Protein AF-A0A9W7AK15-F1 (afdb_monomer_lite)

Foldseek 3Di:
DLCCCVPVVVQLLQSLVVLVVVLVVLVVVLVVVCVVPVVSSVVSVVVSVVSVVVSVVSVVVQVPDLVADPSHGGHNPPFGHDPDGPPPQDPPPDD

Sequence (95 aa):
MWNAINNVEGRLGFSSLAVLPVLGSAYNAASRYRSASPVAGNLLGGTCLWITVATALIWNTWWINKRGAKGVRDYLLPMRETGEGTRTKFVWEKR

Organism: NCBI:txid2557542

Radius of gyration: 17.32 Å; chains: 1; bounding box: 37×17×57 Å

InterPro domains:
  IPR038330 TspO/MBR-related superfamily [G3DSA:1.20.1260.100] (1-66)

Structure (mmCIF, N/CA/C/O backbone):
data_AF-A0A9W7AK15-F1
#
_entry.id   AF-A0A9W7AK15-F1
#
loop_
_atom_site.group_PDB
_atom_site.id
_atom_site.type_symbol
_atom_site.label_atom_id
_atom_site.label_alt_id
_atom_site.label_comp_id
_atom_site.label_asym_id
_atom_site.label_entity_id
_atom_site.label_seq_id
_atom_site.pdbx_PDB_ins_code
_atom_site.Cartn_x
_atom_site.Cartn_y
_atom_site.Cartn_z
_atom_site.occupancy
_atom_site.B_iso_or_equiv
_atom_site.auth_seq_id
_atom_site.auth_comp_id
_atom_site.auth_asym_id
_atom_site.auth_atom_id
_atom_site.pdbx_PDB_model_num
ATOM 1 N N . MET A 1 1 ? -7.862 -5.892 -8.711 1.00 59.78 1 MET A N 1
ATOM 2 C CA . MET A 1 1 ? -7.378 -5.077 -9.848 1.00 59.78 1 MET A CA 1
ATOM 3 C C . MET A 1 1 ? -5.882 -4.778 -9.740 1.00 59.78 1 MET A C 1
ATOM 5 O O . MET A 1 1 ? -5.161 -5.187 -10.636 1.00 59.78 1 MET A O 1
ATOM 9 N N . TRP A 1 2 ? -5.383 -4.201 -8.634 1.00 72.25 2 TRP A N 1
ATOM 10 C CA . TRP A 1 2 ? -3.943 -3.909 -8.455 1.00 72.25 2 TRP A CA 1
ATOM 11 C C . TRP A 1 2 ? -3.017 -5.135 -8.615 1.00 72.25 2 TRP A C 1
ATOM 13 O O . TRP A 1 2 ? -1.991 -5.046 -9.276 1.00 72.25 2 TRP A O 1
ATOM 23 N N . ASN A 1 3 ? -3.418 -6.305 -8.102 1.00 77.81 3 ASN A N 1
ATOM 24 C CA . ASN A 1 3 ? -2.611 -7.530 -8.189 1.00 77.81 3 ASN A CA 1
ATOM 25 C C . ASN A 1 3 ? -2.402 -8.023 -9.637 1.00 77.81 3 ASN A C 1
ATOM 27 O O . ASN A 1 3 ? -1.341 -8.542 -9.969 1.00 77.81 3 ASN A O 1
ATOM 31 N N . ALA A 1 4 ? -3.399 -7.835 -10.510 1.00 77.81 4 ALA A N 1
ATOM 32 C CA . ALA A 1 4 ? -3.292 -8.199 -11.923 1.00 77.81 4 ALA A CA 1
ATOM 33 C C . ALA A 1 4 ? -2.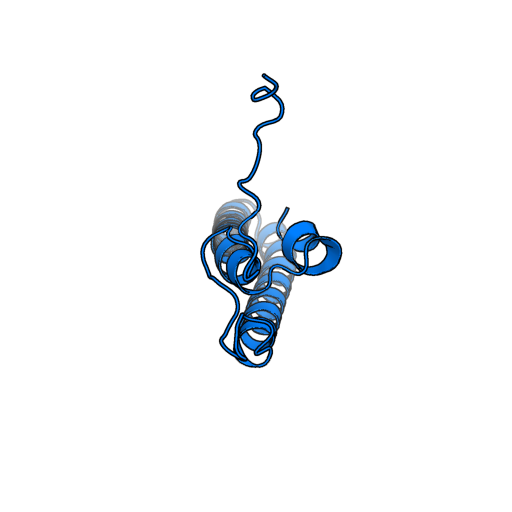336 -7.249 -12.663 1.00 77.81 4 ALA A C 1
ATOM 35 O O . ALA A 1 4 ? -1.460 -7.700 -13.391 1.00 77.81 4 ALA A O 1
ATOM 36 N N . ILE A 1 5 ? -2.433 -5.945 -12.398 1.00 74.31 5 ILE A N 1
ATOM 37 C CA . ILE A 1 5 ? -1.534 -4.936 -12.976 1.00 74.31 5 ILE A CA 1
ATOM 38 C C . ILE A 1 5 ? -0.077 -5.208 -12.561 1.00 74.31 5 ILE A C 1
ATOM 40 O O . ILE A 1 5 ? 0.828 -5.156 -13.394 1.00 74.31 5 ILE A O 1
ATOM 44 N N . ASN A 1 6 ? 0.145 -5.545 -11.285 1.00 77.81 6 ASN A N 1
ATOM 45 C CA . ASN A 1 6 ? 1.480 -5.816 -10.758 1.00 77.81 6 ASN A CA 1
ATOM 46 C C . ASN A 1 6 ? 2.075 -7.127 -11.294 1.00 77.81 6 ASN A C 1
ATOM 48 O O . ASN A 1 6 ? 3.196 -7.133 -11.795 1.00 77.81 6 ASN A O 1
ATOM 52 N N . ASN A 1 7 ? 1.332 -8.236 -11.188 1.00 77.69 7 ASN A N 1
ATOM 53 C CA . ASN A 1 7 ? 1.884 -9.576 -11.411 1.00 77.69 7 ASN A CA 1
ATOM 54 C C . ASN A 1 7 ? 1.625 -10.132 -12.819 1.00 77.69 7 ASN A C 1
ATOM 56 O O . ASN A 1 7 ? 2.418 -10.939 -13.290 1.00 77.69 7 ASN A O 1
ATOM 60 N N . VAL A 1 8 ? 0.535 -9.732 -13.485 1.00 77.44 8 VAL A N 1
ATOM 61 C CA . VAL A 1 8 ? 0.183 -10.215 -14.837 1.00 77.44 8 VAL A CA 1
ATOM 62 C C . VAL A 1 8 ? 0.679 -9.241 -15.898 1.00 77.44 8 VAL A C 1
ATOM 64 O O . VAL A 1 8 ? 1.340 -9.646 -16.849 1.00 77.44 8 VAL A O 1
ATOM 67 N N . GLU A 1 9 ? 0.385 -7.949 -15.737 1.00 69.25 9 GLU A N 1
ATOM 68 C CA . GLU A 1 9 ? 0.766 -6.932 -16.725 1.00 69.25 9 GLU A CA 1
ATOM 69 C C . GLU A 1 9 ? 2.203 -6.425 -16.532 1.00 69.25 9 GLU A C 1
ATOM 71 O O . GLU A 1 9 ? 2.785 -5.868 -17.462 1.00 69.25 9 GLU A O 1
ATOM 76 N N . GLY A 1 10 ? 2.785 -6.612 -15.341 1.00 72.25 10 GLY A N 1
ATOM 77 C CA . GLY A 1 10 ? 4.156 -6.200 -15.026 1.00 72.25 10 GLY A CA 1
ATOM 78 C C . GLY A 1 10 ? 4.372 -4.683 -15.038 1.00 72.25 10 GLY A C 1
ATOM 79 O O . GLY A 1 10 ? 5.504 -4.236 -15.209 1.00 72.25 10 GLY A O 1
ATOM 80 N N . ARG A 1 11 ? 3.299 -3.897 -14.884 1.00 75.38 11 ARG A N 1
ATOM 81 C CA . ARG A 1 11 ? 3.302 -2.427 -14.974 1.00 75.38 11 ARG A CA 1
ATOM 82 C C . ARG A 1 11 ? 3.505 -1.836 -13.592 1.00 75.38 11 ARG A C 1
ATOM 84 O O . ARG A 1 11 ? 2.558 -1.419 -12.923 1.00 75.38 11 ARG A O 1
ATOM 91 N N . LEU A 1 12 ? 4.750 -1.864 -13.144 1.00 78.50 12 LEU A N 1
ATOM 92 C CA . LEU A 1 12 ? 5.140 -1.524 -11.780 1.00 78.50 12 LEU A CA 1
ATOM 93 C C . LEU A 1 12 ? 4.848 -0.051 -11.458 1.00 78.50 12 LEU A C 1
ATOM 95 O O . LEU A 1 12 ? 4.425 0.253 -10.343 1.00 78.50 12 LEU A O 1
ATOM 99 N N . GLY A 1 13 ? 5.014 0.846 -12.437 1.00 79.06 13 GLY A N 1
ATOM 100 C CA . GLY A 1 13 ? 4.746 2.278 -12.261 1.00 79.06 13 GLY A CA 1
ATOM 101 C C . GLY A 1 13 ? 3.260 2.600 -12.119 1.00 79.06 13 GLY A C 1
ATOM 102 O O . GLY A 1 13 ? 2.860 3.288 -11.185 1.00 79.06 13 GLY A O 1
ATOM 103 N N . PHE A 1 14 ? 2.407 2.040 -12.975 1.00 81.00 14 PHE A N 1
ATOM 104 C CA . PHE A 1 14 ? 0.959 2.216 -12.834 1.00 81.00 14 PHE A CA 1
ATOM 105 C C . PHE A 1 14 ? 0.405 1.483 -11.599 1.00 81.00 14 PHE A C 1
ATOM 107 O O . PHE A 1 14 ? -0.493 1.988 -10.925 1.00 81.00 14 PHE A O 1
ATOM 114 N N . SER A 1 15 ? 0.966 0.319 -11.251 1.00 82.38 15 SER A N 1
ATOM 115 C CA . SER A 1 15 ? 0.555 -0.440 -10.065 1.00 82.38 15 SER A CA 1
ATOM 116 C C . SER A 1 15 ? 0.805 0.317 -8.757 1.00 82.38 15 SER A C 1
ATOM 118 O O . SER A 1 15 ? -0.002 0.203 -7.831 1.00 82.38 15 SER A O 1
ATOM 120 N N . SER A 1 16 ? 1.896 1.085 -8.661 1.00 83.88 16 SER A N 1
ATOM 121 C CA . SER A 1 16 ? 2.219 1.860 -7.457 1.00 83.88 16 SER A CA 1
ATOM 122 C C . SER A 1 16 ? 1.212 2.989 -7.209 1.00 83.88 16 SER A C 1
ATOM 124 O O . SER A 1 16 ? 0.835 3.231 -6.066 1.00 83.88 16 SER A O 1
ATOM 126 N N . LEU A 1 17 ? 0.671 3.608 -8.264 1.00 85.62 17 LEU A N 1
ATOM 127 C CA . LEU A 1 17 ? -0.443 4.551 -8.135 1.00 85.62 17 LEU A CA 1
ATOM 128 C C . LEU A 1 17 ? -1.783 3.854 -7.894 1.00 85.62 17 LEU A C 1
ATOM 130 O O . LEU A 1 17 ? -2.575 4.312 -7.072 1.00 85.62 17 LEU A O 1
ATOM 134 N N . ALA A 1 18 ? -2.040 2.735 -8.574 1.00 84.69 18 ALA A N 1
ATOM 135 C CA . ALA A 1 18 ? -3.311 2.021 -8.478 1.00 84.69 18 ALA A CA 1
ATOM 136 C C . ALA A 1 18 ? -3.576 1.418 -7.084 1.00 84.69 18 ALA A C 1
ATOM 138 O O . ALA A 1 18 ? -4.735 1.198 -6.729 1.00 84.69 18 ALA A O 1
ATOM 139 N N . VAL A 1 19 ? -2.537 1.158 -6.277 1.00 88.44 19 VAL A N 1
ATOM 140 C CA . VAL A 1 19 ? -2.691 0.633 -4.907 1.00 88.44 19 VAL A CA 1
ATOM 141 C C . VAL A 1 19 ? -3.063 1.715 -3.876 1.00 88.44 19 VAL A C 1
ATOM 143 O O . VAL A 1 19 ? -3.698 1.399 -2.872 1.00 88.44 19 VAL A O 1
ATOM 146 N N . LEU A 1 20 ? -2.774 2.998 -4.128 1.00 88.62 20 LEU A N 1
ATOM 147 C CA . LEU A 1 20 ? -3.100 4.104 -3.210 1.00 88.62 20 LEU A CA 1
ATOM 148 C C . LEU A 1 20 ? -4.601 4.234 -2.878 1.00 88.62 20 LEU A C 1
ATOM 150 O O . LEU A 1 20 ? -4.936 4.300 -1.691 1.00 88.62 20 LEU A O 1
ATOM 154 N N . PRO A 1 21 ? -5.537 4.229 -3.852 1.00 89.62 21 PRO A N 1
ATOM 155 C CA . PRO A 1 21 ? -6.964 4.255 -3.534 1.00 89.62 21 PRO A CA 1
ATOM 156 C C . PRO A 1 21 ? -7.423 2.989 -2.796 1.00 89.62 21 PRO A C 1
ATOM 158 O O . PRO A 1 21 ? -8.344 3.060 -1.983 1.00 89.62 21 PRO A O 1
ATOM 161 N N . VAL A 1 22 ? -6.762 1.844 -3.010 1.00 89.94 22 VAL A N 1
ATOM 162 C CA . VAL A 1 22 ? -7.046 0.604 -2.267 1.00 89.94 22 VAL A CA 1
ATOM 163 C C . VAL A 1 22 ? -6.663 0.774 -0.798 1.00 89.94 22 VAL A C 1
ATOM 165 O O . VAL A 1 22 ? -7.488 0.501 0.074 1.00 89.94 22 VAL A O 1
ATOM 168 N N . LEU A 1 23 ? -5.468 1.299 -0.518 1.00 91.19 23 LEU A N 1
ATOM 169 C CA . LEU A 1 23 ? -5.021 1.607 0.841 1.00 91.19 23 LEU A CA 1
ATOM 170 C C . LEU A 1 23 ? -5.971 2.597 1.534 1.00 91.19 23 LEU A C 1
ATOM 172 O O . LEU A 1 23 ? -6.427 2.338 2.647 1.00 91.19 23 LEU A O 1
ATOM 176 N N . GLY A 1 24 ? -6.339 3.688 0.855 1.00 90.69 24 GLY A N 1
ATOM 177 C CA . GLY A 1 24 ? -7.297 4.665 1.381 1.00 90.69 24 GLY A CA 1
ATOM 178 C C . GLY A 1 24 ? -8.667 4.051 1.687 1.00 90.69 24 GLY A C 1
ATOM 179 O O . GLY A 1 24 ? -9.243 4.305 2.746 1.00 90.69 24 GLY A O 1
ATOM 180 N N . SER A 1 25 ? -9.171 3.184 0.802 1.00 90.88 25 SER A N 1
ATOM 181 C CA . SER A 1 25 ? -10.435 2.473 1.023 1.00 90.88 25 SER A CA 1
ATOM 182 C C . SER A 1 25 ? -10.375 1.526 2.225 1.00 90.88 25 SER A C 1
ATOM 184 O O . SER A 1 25 ? -11.343 1.450 2.980 1.00 90.88 25 SER A O 1
ATOM 186 N N . ALA A 1 26 ? -9.231 0.874 2.457 1.00 89.19 26 ALA A N 1
ATOM 187 C CA . ALA A 1 26 ? -9.025 -0.010 3.598 1.00 89.19 26 ALA A CA 1
ATOM 188 C C . ALA A 1 26 ? -9.026 0.769 4.919 1.00 89.19 26 ALA A C 1
ATOM 190 O O . ALA A 1 26 ? -9.736 0.385 5.847 1.00 89.19 26 ALA A O 1
ATOM 191 N N . TYR A 1 27 ? -8.325 1.907 4.986 1.00 90.19 27 TYR A N 1
ATOM 192 C CA . TYR A 1 27 ? -8.356 2.781 6.163 1.00 90.19 27 TYR A CA 1
ATOM 193 C C . TYR A 1 27 ? -9.761 3.318 6.454 1.00 90.19 27 TYR A C 1
ATOM 195 O O . TYR A 1 27 ? -10.199 3.297 7.604 1.00 90.19 27 TYR A O 1
ATOM 203 N N . ASN A 1 28 ? -10.491 3.751 5.422 1.00 91.50 28 ASN A N 1
ATOM 204 C CA . ASN A 1 28 ? -11.872 4.213 5.569 1.00 91.50 28 ASN A CA 1
ATOM 205 C C . ASN A 1 28 ? -12.823 3.080 5.998 1.00 91.50 28 ASN A C 1
ATOM 20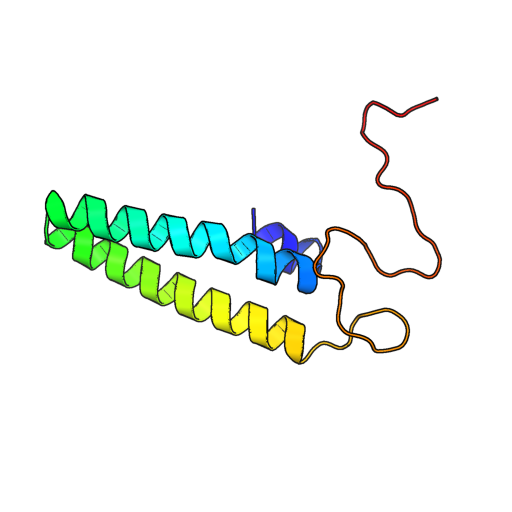7 O O . ASN A 1 28 ? -13.731 3.301 6.795 1.00 91.50 28 ASN A O 1
ATOM 211 N N . ALA A 1 29 ? -12.624 1.855 5.507 1.00 88.62 29 ALA A N 1
ATOM 212 C CA . ALA A 1 29 ? -13.382 0.703 5.980 1.00 88.62 29 ALA A CA 1
ATOM 213 C C . ALA A 1 29 ? -13.064 0.422 7.455 1.00 88.62 29 ALA A C 1
ATOM 215 O O . ALA A 1 29 ? -13.972 0.381 8.282 1.00 88.62 29 ALA A O 1
ATOM 216 N N . ALA A 1 30 ? -11.786 0.308 7.817 1.00 88.31 30 ALA A N 1
ATOM 217 C CA . ALA A 1 30 ? -11.376 0.034 9.189 1.00 88.31 30 ALA A CA 1
ATOM 218 C C . ALA A 1 30 ? -11.917 1.077 10.183 1.00 88.31 30 ALA A C 1
ATOM 220 O O . ALA A 1 30 ? -12.389 0.695 11.253 1.00 88.31 30 ALA A O 1
ATOM 221 N N . SER A 1 31 ? -11.924 2.369 9.831 1.00 87.81 31 SER A N 1
ATOM 222 C CA . SER A 1 31 ? -12.471 3.422 10.699 1.00 87.81 31 SER A CA 1
ATOM 223 C C . SER A 1 31 ? -13.987 3.300 10.890 1.00 87.81 31 SER A C 1
ATOM 225 O O . SER A 1 31 ? -14.458 3.323 12.028 1.00 87.81 31 SER A O 1
ATOM 227 N N . ARG A 1 32 ? -14.749 3.088 9.808 1.00 90.50 32 ARG A N 1
ATOM 228 C CA . ARG A 1 32 ? -16.216 2.928 9.857 1.00 90.50 32 ARG A CA 1
ATOM 229 C C . ARG A 1 32 ? -16.655 1.660 10.583 1.00 90.50 32 ARG A C 1
ATOM 231 O O . ARG A 1 32 ? -17.635 1.667 11.321 1.00 90.50 32 ARG A O 1
ATOM 238 N N . TYR A 1 33 ? -15.940 0.557 10.396 1.00 89.94 33 TYR A N 1
ATOM 239 C CA . TYR A 1 33 ? -16.266 -0.686 11.092 1.00 89.94 33 TYR A CA 1
ATOM 240 C C . TYR A 1 33 ? -15.862 -0.636 12.563 1.00 89.94 33 TYR A C 1
ATOM 242 O O . TYR A 1 33 ? -16.570 -1.197 13.394 1.00 89.94 33 TYR A O 1
ATOM 250 N N . ARG A 1 34 ? -14.793 0.090 12.916 1.00 88.19 34 ARG A N 1
ATOM 251 C CA . ARG A 1 34 ? -14.405 0.293 14.318 1.00 88.19 34 ARG A CA 1
ATOM 252 C C . ARG A 1 34 ? -15.449 1.083 15.105 1.00 88.19 34 ARG A C 1
ATOM 254 O O . ARG A 1 34 ? -15.625 0.794 16.284 1.00 88.19 34 ARG A O 1
ATOM 261 N N . SER A 1 35 ? -16.161 2.021 14.473 1.00 86.81 35 SER A N 1
ATOM 262 C CA . SER A 1 35 ? -17.271 2.732 15.124 1.00 86.81 35 SER A CA 1
ATOM 263 C C . SER A 1 35 ? -18.518 1.864 15.328 1.00 86.81 35 SER A C 1
ATOM 265 O O . SER A 1 35 ? -19.315 2.167 16.207 1.00 86.81 35 SER A O 1
ATOM 267 N N . ALA A 1 36 ? -18.691 0.791 14.549 1.00 89.19 36 ALA A N 1
ATOM 268 C CA . ALA A 1 36 ? -19.807 -0.145 14.704 1.00 89.19 36 ALA A CA 1
ATOM 269 C C . ALA A 1 36 ? -19.484 -1.302 15.668 1.00 89.19 36 ALA A C 1
ATOM 271 O O . ALA A 1 36 ? -20.310 -1.674 16.496 1.00 89.19 36 ALA A O 1
ATOM 272 N N . SER A 1 37 ? -18.286 -1.886 15.565 1.00 89.50 37 SER A N 1
ATOM 273 C CA . SER A 1 37 ? -17.820 -2.973 16.428 1.00 89.50 37 SER A CA 1
ATOM 274 C C . SER A 1 37 ? -16.292 -2.941 16.583 1.00 89.50 37 SER A C 1
ATOM 276 O O . SER A 1 37 ? -15.566 -3.054 15.587 1.00 89.50 37 SER A O 1
ATOM 278 N N . PRO A 1 38 ? -15.762 -2.871 17.820 1.00 86.19 38 PRO A N 1
ATOM 279 C CA . PRO A 1 38 ? -14.319 -2.882 18.069 1.00 86.19 38 PRO A CA 1
ATOM 280 C C . PRO A 1 38 ? -13.619 -4.140 17.537 1.00 86.19 38 PRO A C 1
ATOM 282 O O . PRO A 1 38 ? -12.491 -4.063 17.050 1.00 86.19 38 PRO A O 1
ATOM 285 N N . VAL A 1 39 ? -14.298 -5.292 17.586 1.00 89.31 39 VAL A N 1
ATOM 286 C CA . VAL A 1 39 ? -13.769 -6.574 17.091 1.00 89.31 39 VAL A CA 1
ATOM 287 C C . VAL A 1 39 ? -13.605 -6.535 15.572 1.00 89.31 39 VAL A C 1
ATOM 289 O O . VAL A 1 39 ? -12.540 -6.880 15.062 1.00 89.31 39 VAL A O 1
ATOM 292 N N . ALA A 1 40 ? -14.616 -6.039 14.851 1.00 83.25 40 ALA A N 1
ATOM 293 C CA . ALA A 1 40 ? -14.554 -5.881 13.398 1.00 83.25 40 ALA A CA 1
ATOM 294 C C . ALA A 1 40 ? -13.458 -4.885 12.982 1.00 83.25 40 ALA A C 1
ATOM 296 O O . ALA A 1 40 ? -12.706 -5.138 12.041 1.00 83.25 40 ALA A O 1
ATOM 297 N N . GLY A 1 41 ? -13.320 -3.784 13.728 1.00 81.75 41 GLY A N 1
ATOM 298 C CA . GLY A 1 41 ? -12.253 -2.806 13.525 1.00 81.75 41 GLY A CA 1
ATOM 299 C C . GLY A 1 41 ? -10.848 -3.387 13.715 1.00 81.75 41 GLY A C 1
ATOM 300 O O . GLY A 1 41 ? -9.949 -3.068 12.941 1.00 81.75 41 GLY A O 1
ATOM 301 N N . ASN A 1 42 ? -10.642 -4.259 14.706 1.00 85.50 42 ASN A N 1
ATOM 302 C CA . ASN A 1 42 ? -9.348 -4.913 14.927 1.00 85.50 42 ASN A CA 1
ATOM 303 C C . ASN A 1 42 ? -9.025 -5.948 13.839 1.00 85.50 42 ASN A C 1
ATOM 305 O O . ASN A 1 42 ? -7.881 -6.011 13.389 1.00 85.50 42 ASN A O 1
ATOM 309 N N . LEU A 1 43 ? -10.024 -6.700 13.365 1.00 89.62 43 LEU A N 1
ATOM 310 C CA . LEU A 1 43 ? -9.848 -7.647 12.259 1.00 89.62 43 LEU A CA 1
ATOM 311 C C . LEU A 1 43 ? -9.402 -6.927 10.977 1.00 89.62 43 LEU A C 1
ATOM 313 O O . LEU A 1 43 ? -8.410 -7.302 10.352 1.00 89.62 43 LEU A O 1
ATOM 317 N N . LEU A 1 44 ? -10.098 -5.841 10.630 1.00 88.06 44 LEU A N 1
ATOM 318 C CA . LEU A 1 44 ? -9.763 -5.007 9.474 1.00 88.06 44 LEU A CA 1
ATOM 319 C C . LEU A 1 44 ? -8.452 -4.240 9.667 1.00 88.06 44 LEU A C 1
ATOM 321 O O . LEU A 1 44 ? -7.760 -3.966 8.691 1.00 88.06 44 LEU A O 1
ATOM 325 N N . GLY A 1 45 ? -8.069 -3.938 10.910 1.00 85.94 45 GLY A N 1
ATOM 326 C CA . GLY A 1 45 ? -6.765 -3.363 11.236 1.00 85.94 45 GLY A CA 1
ATOM 327 C C . GLY A 1 45 ? -5.601 -4.248 10.780 1.00 85.94 45 GLY A C 1
ATOM 328 O O . GLY A 1 45 ? -4.642 -3.742 10.197 1.00 85.94 45 GLY A O 1
ATOM 329 N N . GLY A 1 46 ? -5.715 -5.569 10.955 1.00 89.44 46 GLY A N 1
ATOM 330 C CA . GLY A 1 46 ? -4.745 -6.528 10.417 1.00 89.44 46 GLY A CA 1
ATOM 331 C C . GLY A 1 46 ? -4.666 -6.484 8.887 1.00 89.44 46 GLY A C 1
ATOM 332 O O . GLY A 1 46 ? -3.574 -6.455 8.316 1.00 89.44 46 GLY A O 1
ATOM 333 N N . THR A 1 47 ? -5.815 -6.386 8.211 1.00 87.38 47 THR A N 1
ATOM 334 C CA . THR A 1 47 ? -5.873 -6.224 6.749 1.00 87.38 47 THR A CA 1
ATOM 335 C C . THR A 1 47 ? -5.247 -4.905 6.292 1.00 87.38 47 THR A C 1
ATOM 337 O O . THR A 1 47 ? -4.513 -4.893 5.307 1.00 87.38 47 THR A O 1
ATOM 340 N N . CYS A 1 48 ? -5.473 -3.804 7.013 1.00 88.62 48 CYS A N 1
ATOM 341 C CA . CYS A 1 48 ? -4.830 -2.522 6.724 1.00 88.62 48 CYS A CA 1
ATOM 342 C C . CYS A 1 48 ? -3.310 -2.622 6.812 1.00 88.62 48 CYS A C 1
ATOM 344 O O . CYS A 1 48 ? -2.628 -2.173 5.897 1.00 88.62 48 CYS A O 1
ATOM 346 N N . LEU A 1 49 ? -2.779 -3.250 7.864 1.00 9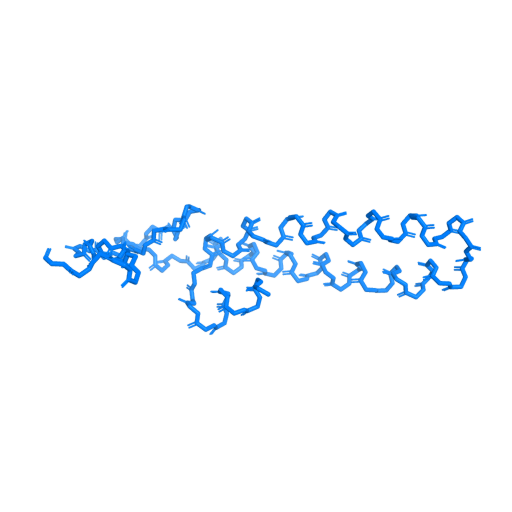1.62 49 LEU A N 1
ATOM 347 C CA . LEU A 1 49 ? -1.336 -3.438 8.015 1.00 91.62 49 LEU A CA 1
ATOM 348 C C . LEU A 1 49 ? -0.753 -4.216 6.831 1.00 91.62 49 LEU A C 1
ATOM 350 O O . LEU A 1 49 ? 0.265 -3.814 6.268 1.00 91.62 49 LEU A O 1
ATOM 354 N N . TRP A 1 50 ? -1.434 -5.277 6.399 1.00 92.38 50 TRP A N 1
ATOM 355 C CA . TRP A 1 50 ? -1.033 -6.035 5.217 1.00 92.38 50 TRP A CA 1
ATOM 356 C C . TRP A 1 50 ? -1.022 -5.177 3.940 1.00 92.38 50 TRP A C 1
ATOM 358 O O . TRP A 1 50 ? -0.046 -5.214 3.191 1.00 92.38 50 TRP A O 1
ATOM 368 N N . ILE A 1 51 ? -2.053 -4.355 3.708 1.00 90.75 51 ILE A N 1
ATOM 369 C CA . ILE A 1 51 ? -2.114 -3.473 2.529 1.00 90.75 51 ILE A CA 1
ATOM 370 C C . ILE A 1 51 ? -1.031 -2.384 2.596 1.00 90.75 51 ILE A C 1
ATOM 372 O O . ILE A 1 51 ? -0.449 -2.042 1.564 1.00 90.75 51 ILE A O 1
ATOM 376 N N . THR A 1 52 ? -0.690 -1.879 3.783 1.00 91.81 52 THR A N 1
ATOM 377 C CA . THR A 1 52 ? 0.426 -0.938 3.970 1.00 91.81 52 THR A CA 1
ATOM 378 C C . THR A 1 52 ? 1.757 -1.575 3.575 1.00 91.81 52 THR A C 1
ATOM 380 O O . THR A 1 52 ? 2.516 -0.987 2.802 1.00 91.81 52 THR A O 1
ATOM 383 N N . VAL A 1 53 ? 2.023 -2.803 4.033 1.00 93.50 53 VAL A N 1
ATOM 384 C CA . VAL A 1 53 ? 3.238 -3.549 3.662 1.00 93.50 53 VAL A CA 1
ATOM 385 C C . VAL A 1 53 ? 3.270 -3.831 2.158 1.00 93.50 53 VAL A C 1
ATOM 387 O O . VAL A 1 53 ? 4.296 -3.611 1.515 1.00 93.50 53 VAL A O 1
ATOM 390 N N . ALA A 1 54 ? 2.147 -4.250 1.570 1.00 90.19 54 ALA A N 1
ATOM 391 C CA . ALA A 1 54 ? 2.043 -4.471 0.129 1.00 90.19 54 ALA A CA 1
ATOM 392 C C . ALA A 1 54 ? 2.323 -3.186 -0.669 1.00 90.19 54 ALA A C 1
ATOM 394 O O . ALA A 1 54 ? 3.069 -3.216 -1.645 1.00 90.19 54 ALA A O 1
ATOM 395 N N . THR A 1 55 ? 1.790 -2.045 -0.221 1.00 89.81 55 THR A N 1
ATOM 396 C CA . THR A 1 55 ? 2.033 -0.734 -0.844 1.00 89.81 55 THR A CA 1
ATOM 397 C C . THR A 1 55 ? 3.520 -0.385 -0.821 1.00 89.81 55 THR A C 1
ATOM 399 O O . THR A 1 55 ? 4.077 -0.012 -1.853 1.00 89.81 55 THR A O 1
ATOM 402 N N . ALA A 1 56 ? 4.187 -0.577 0.321 1.00 91.75 56 ALA A N 1
ATOM 403 C CA . ALA A 1 56 ? 5.624 -0.346 0.448 1.00 91.75 56 ALA A CA 1
ATOM 404 C C . ALA A 1 56 ? 6.443 -1.264 -0.475 1.00 91.75 56 ALA A C 1
ATOM 406 O O . ALA A 1 56 ? 7.381 -0.805 -1.129 1.00 91.75 56 ALA A O 1
ATOM 407 N N . LEU A 1 57 ? 6.070 -2.544 -0.578 1.00 90.25 57 LEU A N 1
ATOM 408 C CA . LEU A 1 57 ? 6.747 -3.504 -1.448 1.00 90.25 57 LEU A CA 1
ATOM 409 C C . LEU A 1 57 ? 6.625 -3.114 -2.925 1.00 90.25 57 LEU A C 1
ATOM 411 O O . LEU A 1 57 ? 7.626 -3.126 -3.637 1.00 90.25 57 LEU A O 1
ATOM 415 N N . ILE A 1 58 ? 5.431 -2.732 -3.386 1.00 87.25 58 ILE A N 1
ATOM 416 C CA . ILE A 1 58 ? 5.203 -2.293 -4.774 1.00 87.25 58 ILE A CA 1
ATOM 417 C C . ILE A 1 58 ? 6.008 -1.027 -5.064 1.00 87.25 58 ILE A C 1
ATOM 419 O O . ILE A 1 58 ? 6.658 -0.936 -6.105 1.00 87.25 58 ILE A O 1
ATOM 423 N N . TRP A 1 59 ? 6.022 -0.072 -4.132 1.00 87.44 59 TRP A N 1
ATOM 424 C CA . TRP A 1 59 ? 6.756 1.180 -4.299 1.00 87.44 59 TRP A CA 1
ATOM 425 C C . TRP A 1 59 ? 8.267 0.955 -4.384 1.00 87.44 59 TRP A C 1
ATOM 427 O O . TRP A 1 59 ? 8.923 1.489 -5.277 1.00 87.44 59 TRP A O 1
ATOM 437 N N . ASN A 1 60 ? 8.817 0.100 -3.515 1.00 87.25 60 ASN A N 1
ATOM 438 C CA . ASN A 1 60 ? 10.220 -0.308 -3.585 1.00 87.25 60 ASN A CA 1
ATOM 439 C C . ASN A 1 60 ? 10.525 -1.085 -4.866 1.00 87.25 60 ASN A C 1
ATOM 441 O O . ASN A 1 60 ? 11.543 -0.840 -5.510 1.00 87.25 60 ASN A O 1
ATOM 445 N N . THR A 1 61 ? 9.631 -1.987 -5.271 1.00 84.31 61 THR A N 1
ATOM 446 C CA . THR A 1 61 ? 9.779 -2.765 -6.505 1.00 84.31 61 THR A CA 1
ATOM 447 C C . THR A 1 61 ? 9.836 -1.837 -7.714 1.00 84.31 61 THR A C 1
ATOM 449 O O . THR A 1 61 ? 10.714 -2.002 -8.554 1.00 84.31 61 THR A O 1
ATOM 452 N N . TRP A 1 62 ? 8.975 -0.822 -7.787 1.00 82.38 62 TRP A N 1
ATOM 4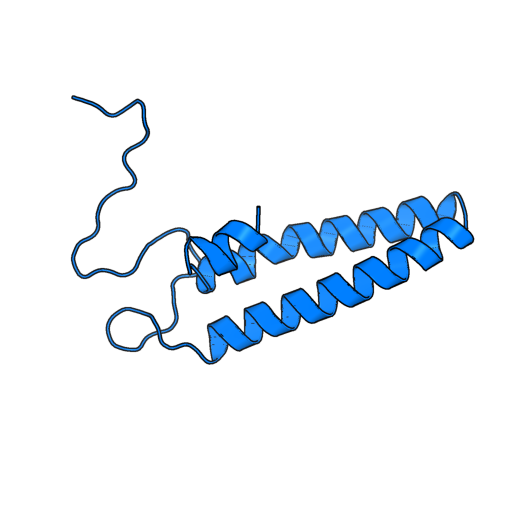53 C CA . TRP A 1 62 ? 9.026 0.200 -8.832 1.00 82.38 62 TRP A CA 1
ATOM 454 C C . TRP A 1 62 ? 10.292 1.067 -8.752 1.00 82.38 62 TRP A C 1
ATOM 456 O O . TRP A 1 62 ? 10.909 1.365 -9.772 1.00 82.38 62 TRP A O 1
ATOM 466 N N . TRP A 1 63 ? 10.720 1.446 -7.546 1.00 81.31 63 TRP A N 1
ATOM 467 C CA . TRP A 1 63 ? 11.892 2.299 -7.349 1.00 81.31 63 TRP A CA 1
ATOM 468 C C . TRP A 1 63 ? 13.204 1.632 -7.777 1.00 81.31 63 TRP A C 1
ATOM 470 O O . TRP A 1 63 ? 14.063 2.292 -8.376 1.00 81.31 63 TRP A O 1
ATOM 480 N N . ILE A 1 64 ? 13.347 0.341 -7.456 1.00 82.06 64 ILE A N 1
ATOM 481 C CA . ILE A 1 64 ? 14.528 -0.484 -7.735 1.00 82.06 64 ILE A CA 1
ATOM 482 C C . ILE A 1 64 ? 14.533 -0.947 -9.197 1.00 82.06 64 ILE A C 1
ATOM 484 O O . ILE A 1 64 ? 15.586 -0.951 -9.838 1.00 82.06 64 ILE A O 1
ATOM 488 N N . ASN A 1 65 ? 13.374 -1.320 -9.751 1.00 71.81 65 ASN A N 1
ATOM 489 C CA . ASN A 1 65 ? 13.303 -1.809 -11.123 1.00 71.81 65 ASN A CA 1
ATOM 490 C C . ASN A 1 65 ? 13.361 -0.661 -12.137 1.00 71.81 65 ASN A C 1
ATOM 492 O O . ASN A 1 65 ? 12.374 0.011 -12.426 1.00 71.81 65 ASN A O 1
ATOM 496 N N . LYS A 1 66 ? 14.518 -0.525 -12.786 1.00 65.94 66 LYS A N 1
ATOM 497 C CA . LYS A 1 66 ? 14.731 0.300 -13.985 1.00 65.94 66 LYS A CA 1
ATOM 498 C C . LYS A 1 66 ? 14.282 -0.425 -15.261 1.00 65.94 66 LYS A C 1
ATOM 500 O O . LYS A 1 66 ? 15.029 -0.512 -16.231 1.00 65.94 66 LYS A O 1
ATOM 505 N N . ARG A 1 67 ? 13.088 -1.025 -15.236 1.00 61.62 67 ARG A N 1
ATOM 506 C CA . ARG A 1 67 ? 12.537 -1.788 -16.375 1.00 61.62 67 ARG A CA 1
ATOM 507 C C . ARG A 1 67 ? 12.033 -0.911 -17.518 1.00 61.62 67 ARG A C 1
ATOM 509 O O . ARG A 1 67 ? 11.514 -1.442 -18.496 1.00 61.62 67 ARG A O 1
ATOM 516 N N . GLY A 1 68 ? 12.192 0.398 -17.393 1.00 59.16 68 GLY A N 1
ATOM 517 C CA . GLY A 1 68 ? 11.755 1.321 -18.401 1.00 59.16 68 GLY A CA 1
ATOM 518 C C . GLY A 1 68 ? 12.676 1.482 -19.598 1.00 59.16 68 GLY A C 1
ATOM 519 O O . GLY A 1 68 ? 13.796 0.964 -19.645 1.00 59.16 68 GLY A O 1
ATOM 520 N N . ALA A 1 69 ? 12.203 2.223 -20.594 1.00 52.22 69 ALA A N 1
ATOM 521 C CA . ALA A 1 69 ? 12.916 2.538 -21.811 1.00 52.22 69 ALA A CA 1
ATOM 522 C C . ALA A 1 69 ? 14.223 3.225 -21.429 1.00 52.22 69 ALA A C 1
ATOM 524 O O . ALA A 1 69 ? 14.256 4.190 -20.667 1.00 52.22 69 ALA A O 1
ATOM 525 N N . LYS A 1 70 ? 15.326 2.702 -21.969 1.00 55.62 70 LYS A N 1
ATOM 526 C CA . LYS A 1 70 ? 16.680 3.215 -21.722 1.00 55.62 70 LYS A CA 1
ATOM 527 C C . LYS A 1 70 ? 17.116 3.148 -20.245 1.00 55.62 70 LYS A C 1
ATOM 529 O O . LYS A 1 70 ? 17.917 3.971 -19.812 1.00 55.62 70 LYS A O 1
ATOM 534 N N . GLY A 1 71 ? 16.617 2.179 -19.467 1.00 60.31 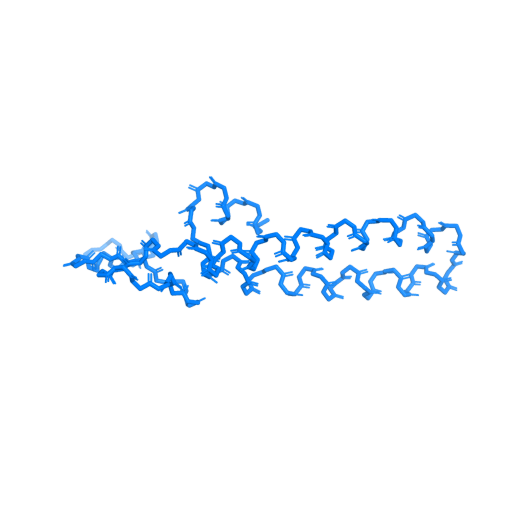71 GLY A N 1
ATOM 535 C CA . GLY A 1 71 ? 17.013 2.005 -18.061 1.00 60.31 71 GLY A CA 1
ATOM 536 C C . GLY A 1 71 ? 16.436 3.074 -17.126 1.00 60.31 71 GLY A C 1
ATOM 537 O O . GLY A 1 71 ? 17.003 3.352 -16.066 1.00 60.31 71 GLY A O 1
ATOM 538 N N . VAL A 1 72 ? 15.328 3.695 -17.529 1.00 64.69 72 VAL A N 1
ATOM 539 C CA . VAL A 1 72 ? 14.555 4.645 -16.722 1.00 64.69 72 VAL A CA 1
ATOM 540 C C . VAL A 1 72 ? 13.506 3.875 -15.900 1.00 64.69 72 VAL A C 1
ATOM 542 O O . VAL A 1 72 ? 13.299 2.676 -16.090 1.00 64.69 72 VAL A O 1
ATOM 545 N N . ARG A 1 73 ? 12.902 4.514 -14.895 1.00 66.25 73 ARG A N 1
ATOM 546 C CA . ARG A 1 73 ? 11.793 3.918 -14.133 1.00 66.25 73 ARG A CA 1
ATOM 547 C C . ARG A 1 73 ? 10.536 3.839 -14.994 1.00 66.25 73 ARG A C 1
ATOM 5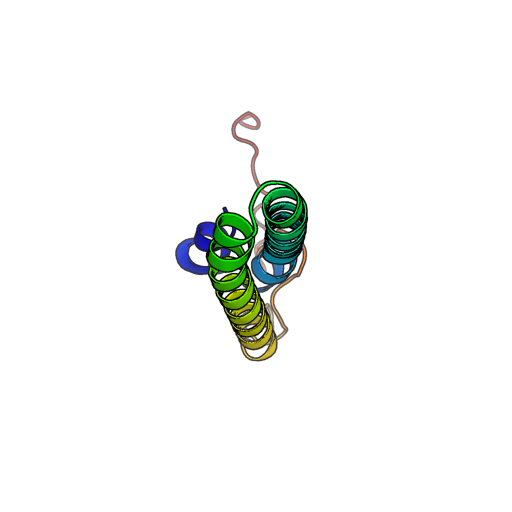49 O O . ARG A 1 73 ? 10.263 4.768 -15.745 1.00 66.25 73 ARG A O 1
ATOM 556 N N . ASP A 1 74 ? 9.776 2.767 -14.799 1.00 70.12 74 ASP A N 1
ATOM 557 C CA . ASP A 1 74 ? 8.510 2.512 -15.492 1.00 70.12 74 ASP A CA 1
ATOM 558 C C . ASP A 1 74 ? 7.507 3.662 -15.281 1.00 70.12 74 ASP A C 1
ATOM 560 O O . ASP A 1 74 ? 7.481 4.288 -14.211 1.00 70.12 74 ASP A O 1
ATOM 564 N N . TYR A 1 75 ? 6.685 3.956 -16.289 1.00 70.56 75 TYR A N 1
ATOM 565 C CA . TYR A 1 75 ? 5.791 5.113 -16.259 1.00 70.56 75 TYR A CA 1
ATOM 566 C C . TYR A 1 75 ? 4.678 4.965 -15.217 1.00 70.56 75 TYR A C 1
ATOM 568 O O . TYR A 1 75 ? 4.072 3.910 -15.041 1.00 70.56 75 TYR A O 1
ATOM 576 N N . LEU A 1 76 ? 4.373 6.080 -14.551 1.00 74.56 76 LEU A N 1
ATOM 577 C CA . LEU A 1 76 ? 3.263 6.189 -13.601 1.00 74.56 76 LEU A CA 1
ATOM 578 C C . LEU A 1 76 ? 1.896 6.121 -14.293 1.00 74.56 76 LEU A C 1
ATOM 580 O O . LEU A 1 76 ? 0.930 5.590 -13.751 1.00 74.56 76 LEU A O 1
ATOM 584 N N . LEU A 1 77 ? 1.806 6.677 -15.499 1.00 73.69 77 LEU A N 1
ATOM 585 C CA . LEU A 1 77 ? 0.605 6.595 -16.319 1.00 73.69 77 LEU A CA 1
ATOM 586 C C . LEU A 1 77 ? 0.480 5.195 -16.922 1.00 73.69 77 LEU A C 1
ATOM 588 O O . LEU A 1 77 ? 1.496 4.522 -17.103 1.00 73.69 77 LEU A O 1
ATOM 592 N N . PRO A 1 78 ? -0.735 4.760 -17.301 1.00 66.75 78 PRO A N 1
ATOM 593 C CA . PRO A 1 78 ? -0.938 3.497 -17.985 1.00 66.75 78 PRO A CA 1
ATOM 594 C C . PRO A 1 78 ? -0.429 3.569 -19.438 1.00 66.75 78 PRO A C 1
ATOM 596 O O . PRO A 1 78 ? -1.165 3.298 -20.385 1.00 66.75 78 PRO A O 1
ATOM 599 N N . MET A 1 79 ? 0.875 3.761 -19.610 1.00 64.50 79 MET A N 1
ATOM 600 C CA . MET A 1 79 ? 1.627 3.582 -20.847 1.00 64.50 79 MET A CA 1
ATOM 601 C C . MET A 1 79 ? 2.541 2.361 -20.697 1.00 64.50 79 MET A C 1
ATOM 603 O O . MET A 1 79 ? 2.789 1.903 -19.584 1.00 64.50 79 MET A O 1
ATOM 607 N N . ARG A 1 80 ? 2.952 1.753 -21.806 1.00 56.97 80 ARG A N 1
ATOM 608 C CA . ARG A 1 80 ? 3.945 0.674 -21.818 1.00 56.97 80 ARG A CA 1
ATOM 609 C C . ARG A 1 80 ? 5.176 1.236 -22.502 1.00 56.97 80 ARG A C 1
ATOM 611 O O . ARG A 1 80 ? 5.039 1.853 -23.557 1.00 56.97 80 ARG A O 1
ATOM 618 N N . GLU A 1 81 ? 6.351 1.056 -21.912 1.00 56.78 81 GLU A N 1
ATOM 619 C CA . GLU A 1 81 ? 7.579 1.448 -22.588 1.00 56.78 81 GLU A CA 1
ATOM 620 C C . GLU A 1 81 ? 7.867 0.501 -23.726 1.00 56.78 81 GLU A C 1
ATOM 622 O O . GLU A 1 81 ? 8.102 -0.696 -23.568 1.00 56.78 81 GLU A O 1
ATOM 627 N N . THR A 1 82 ? 7.822 1.057 -24.919 1.00 45.72 82 THR A N 1
ATOM 628 C CA . THR A 1 82 ? 8.428 0.451 -26.080 1.00 45.72 82 THR A CA 1
ATOM 629 C C . THR A 1 82 ? 8.826 1.618 -26.965 1.00 45.72 82 THR A C 1
ATOM 631 O O . THR A 1 82 ? 8.058 2.566 -27.123 1.00 45.72 82 THR A O 1
ATOM 634 N N . GLY A 1 83 ? 9.970 1.523 -27.634 1.00 51.78 83 GLY A N 1
ATOM 635 C CA . GLY A 1 83 ? 10.196 2.281 -28.869 1.00 51.78 83 GLY A CA 1
ATOM 636 C C . GLY A 1 83 ? 9.177 1.953 -29.981 1.00 51.78 83 GLY A C 1
ATOM 637 O O . GLY A 1 83 ? 9.408 2.290 -31.128 1.00 51.78 83 GLY A O 1
ATOM 638 N N . GLU A 1 84 ? 8.060 1.308 -29.647 1.00 49.66 84 GLU A N 1
ATOM 639 C CA . GLU A 1 84 ? 6.947 0.886 -30.481 1.00 49.66 84 GLU A CA 1
ATOM 640 C C . GLU A 1 84 ? 5.662 1.105 -29.669 1.00 49.66 84 GLU A C 1
ATOM 642 O O . GLU A 1 84 ? 5.103 0.194 -29.055 1.00 49.66 84 GLU A O 1
ATOM 647 N N . GLY A 1 85 ? 5.222 2.359 -29.583 1.00 49.28 85 GLY A N 1
ATOM 648 C CA . GLY A 1 85 ? 3.970 2.714 -28.924 1.00 49.28 85 GLY A CA 1
ATOM 649 C C . GLY A 1 85 ? 2.782 2.047 -29.615 1.00 49.28 85 GLY A C 1
ATOM 650 O O . GLY A 1 85 ? 2.158 2.634 -30.495 1.00 49.28 85 GLY A O 1
ATOM 651 N N . THR A 1 86 ? 2.431 0.828 -29.209 1.00 47.88 86 THR A N 1
ATOM 652 C CA . THR A 1 86 ? 1.158 0.231 -29.605 1.00 47.88 86 THR A CA 1
ATOM 653 C C . THR A 1 86 ? 0.072 0.934 -28.803 1.00 47.88 86 THR A C 1
ATOM 655 O O . THR A 1 86 ? -0.080 0.696 -27.602 1.00 47.88 86 THR A O 1
ATOM 658 N N . ARG A 1 87 ? -0.656 1.846 -29.467 1.00 48.34 87 ARG A N 1
ATOM 659 C CA . ARG A 1 87 ? -1.854 2.491 -28.916 1.00 48.34 87 ARG A CA 1
ATOM 660 C C . ARG A 1 87 ? -2.769 1.419 -28.341 1.00 48.34 87 ARG A C 1
ATOM 662 O O . ARG A 1 87 ? -3.022 0.402 -28.987 1.00 48.34 87 ARG A O 1
ATOM 669 N N . THR A 1 88 ? -3.289 1.664 -27.146 1.00 50.31 88 THR A N 1
ATOM 670 C CA . THR A 1 88 ? -4.356 0.856 -26.564 1.00 50.31 88 THR A CA 1
ATOM 671 C C . THR A 1 88 ? -5.554 0.942 -27.510 1.00 50.31 88 THR A C 1
ATOM 673 O O . THR A 1 88 ? -6.252 1.950 -27.533 1.00 50.31 88 THR A O 1
ATOM 676 N N . LYS A 1 89 ? -5.751 -0.073 -28.359 1.00 52.22 89 LYS A N 1
ATOM 677 C CA . LYS A 1 89 ? -6.951 -0.161 -29.190 1.00 52.22 89 LYS A CA 1
ATOM 678 C C . LYS A 1 89 ? -8.098 -0.521 -28.266 1.00 52.22 89 LYS A C 1
ATOM 680 O O . LYS A 1 89 ? -8.107 -1.606 -27.681 1.00 52.22 89 LYS A O 1
ATOM 685 N N . PHE A 1 90 ? -9.045 0.394 -28.111 1.00 55.38 90 PHE A N 1
ATOM 686 C CA . PHE A 1 90 ? -10.306 0.045 -27.487 1.00 55.38 90 PHE A CA 1
ATOM 687 C C . PHE A 1 90 ? -10.972 -1.052 -28.324 1.00 55.38 90 PHE A C 1
ATOM 689 O O . PHE A 1 90 ? -10.868 -1.050 -29.547 1.00 55.38 90 PHE A O 1
ATOM 696 N N . VAL A 1 91 ? -11.639 -2.009 -27.676 1.00 63.06 91 VAL A N 1
ATOM 697 C CA . VAL A 1 91 ? -12.235 -3.188 -28.341 1.00 63.06 91 VAL A CA 1
ATOM 698 C C . VAL A 1 91 ? -13.209 -2.796 -29.470 1.00 63.06 91 VAL A C 1
ATOM 700 O O . VAL A 1 91 ? -13.384 -3.549 -30.425 1.00 63.06 91 VAL A O 1
ATOM 703 N N . TRP A 1 92 ? -13.784 -1.594 -29.396 1.00 58.44 92 TRP A N 1
ATOM 704 C CA . TRP A 1 92 ? -14.684 -0.996 -30.390 1.00 58.44 92 TRP A CA 1
ATOM 705 C C . TRP A 1 92 ? -13.966 -0.309 -31.565 1.00 58.44 92 TRP A C 1
ATOM 707 O O . TRP A 1 92 ? -14.590 -0.027 -32.582 1.00 58.44 92 TRP A O 1
ATOM 717 N N . GLU A 1 93 ? -12.662 -0.066 -31.469 1.00 48.81 93 GLU A N 1
ATOM 718 C CA . GLU A 1 93 ? -11.856 0.590 -32.501 1.00 48.81 93 GLU A CA 1
ATOM 719 C C . GLU A 1 93 ? -11.249 -0.464 -33.443 1.00 48.81 93 GLU A C 1
ATOM 721 O O . GLU A 1 93 ? -10.036 -0.672 -33.538 1.00 48.81 93 GLU A O 1
ATOM 726 N N . LYS A 1 94 ? -12.142 -1.192 -34.122 1.00 49.50 94 LYS A N 1
ATOM 727 C CA . LYS A 1 94 ? -11.831 -1.958 -35.332 1.00 49.50 94 LYS A CA 1
ATOM 728 C C . LYS A 1 94 ? -12.523 -1.293 -36.520 1.00 49.50 94 LYS A C 1
ATOM 730 O O . LYS A 1 94 ? -13.675 -1.613 -36.806 1.00 49.50 94 LYS A O 1
ATOM 735 N N . ARG A 1 95 ? -11.801 -0.417 -37.215 1.00 44.19 95 ARG A N 1
ATOM 736 C CA . ARG A 1 95 ? -11.806 -0.272 -38.678 1.00 44.19 95 ARG A CA 1
ATOM 737 C C . ARG A 1 95 ? -10.563 0.491 -39.102 1.00 44.19 95 ARG A C 1
ATOM 739 O O . ARG A 1 95 ? -10.319 1.561 -38.511 1.00 44.19 95 ARG A O 1
#

pLDDT: mean 76.43, std 14.61, range [44.19, 93.5]

Secondary structure (DSSP, 8-state):
-HHHHHHTS--HHHHHHHHHHHHHHHHHHHHHHHHH-HHHHHHHHHHHHHHHHHHHHHHHHHHH---SGGGPPPPSSS----SS------TT---